Protein AF-A0A2M7CKB7-F1 (afdb_monomer)

Sequence (152 aa):
MKDVTRDAKGETTSHSGKTLTAFLRILAALAVIGISAYV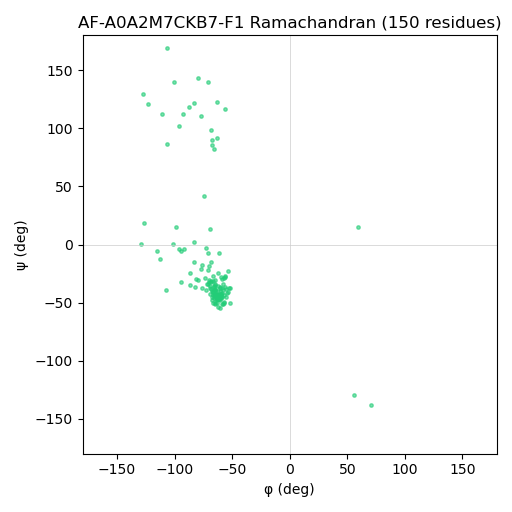FSIRAHADKFAAYGYPGIFLIALLSNATVFLPAPGVAVVFAMGSVFHPLGVALAAGAGGAFGELSGYLAGFGGGVVVENTAAYARVQPGVRKWGGWAVLILAAIPNPFFDLAG

Radius of gyration: 21.75 Å; Cα contacts (8 Å, |Δi|>4): 120; chains: 1; bounding box: 41×64×56 Å

Structure (mmCIF, N/CA/C/O backbone):
data_AF-A0A2M7CKB7-F1
#
_entry.id   AF-A0A2M7CKB7-F1
#
loop_
_atom_site.group_PDB
_atom_site.id
_atom_site.type_symbol
_atom_site.label_atom_id
_atom_site.label_alt_id
_atom_site.label_comp_id
_atom_site.label_asym_id
_atom_site.label_entity_id
_atom_site.label_seq_id
_atom_site.pdbx_PDB_ins_code
_atom_site.Cartn_x
_atom_site.Cartn_y
_atom_site.Cartn_z
_atom_site.occupancy
_atom_site.B_iso_or_equiv
_atom_site.auth_seq_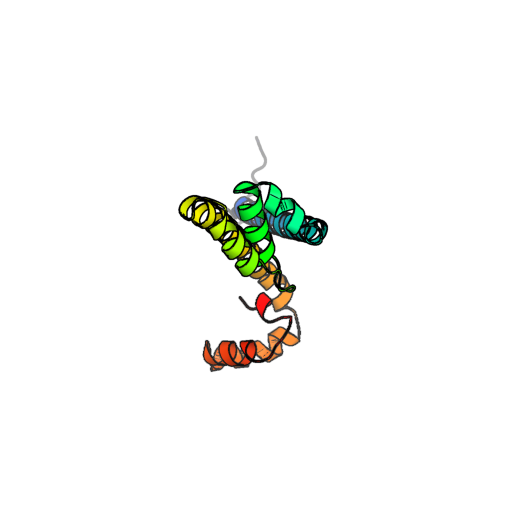id
_atom_site.auth_comp_id
_atom_site.auth_asym_id
_atom_site.auth_atom_id
_atom_site.pdbx_PDB_model_num
ATOM 1 N N . MET A 1 1 ? -16.729 46.911 22.706 1.00 40.28 1 MET A N 1
ATOM 2 C CA . MET A 1 1 ? -17.990 46.393 23.268 1.00 40.28 1 MET A CA 1
ATOM 3 C C . MET A 1 1 ? -18.410 45.186 22.431 1.00 40.28 1 MET A C 1
ATOM 5 O O . MET A 1 1 ? -18.926 45.370 21.340 1.00 40.28 1 MET A O 1
ATOM 9 N N . LYS A 1 2 ? -18.045 43.970 22.844 1.00 43.25 2 LYS A N 1
ATOM 10 C CA . LYS A 1 2 ? -18.533 42.703 22.273 1.00 43.25 2 LYS A CA 1
ATOM 11 C C . LYS A 1 2 ? -19.050 41.902 23.458 1.00 43.25 2 LYS A C 1
ATOM 13 O O . LYS A 1 2 ? -18.344 41.844 24.464 1.00 43.25 2 LYS A O 1
ATOM 18 N N . ASP A 1 3 ? -20.272 41.398 23.350 1.00 47.75 3 ASP A N 1
ATOM 19 C CA . ASP A 1 3 ? -20.957 40.685 24.423 1.00 47.75 3 ASP A CA 1
ATOM 20 C C . ASP A 1 3 ? -20.129 39.496 24.907 1.00 47.75 3 ASP A C 1
ATOM 22 O O . ASP A 1 3 ? -19.832 38.563 24.162 1.00 47.75 3 ASP A O 1
ATOM 26 N N . VAL A 1 4 ? -19.737 39.576 26.176 1.00 51.38 4 VAL A N 1
ATOM 27 C CA . VAL A 1 4 ? -19.113 38.499 26.937 1.00 51.38 4 VAL A CA 1
ATOM 28 C C . VAL A 1 4 ? -20.179 37.999 27.904 1.00 51.38 4 VAL A C 1
ATOM 30 O O . VAL A 1 4 ? -20.261 38.453 29.044 1.00 51.38 4 VAL A O 1
ATOM 33 N N . THR A 1 5 ? -21.018 37.071 27.457 1.00 52.41 5 THR A N 1
ATOM 34 C CA . THR A 1 5 ? -21.811 36.246 28.373 1.00 52.41 5 THR A CA 1
ATOM 35 C C . THR A 1 5 ? -20.892 35.173 28.948 1.00 52.41 5 THR A C 1
ATOM 37 O O . THR A 1 5 ? -20.393 34.308 28.231 1.00 52.41 5 THR A O 1
ATOM 40 N N . ARG A 1 6 ? -20.592 35.301 30.245 1.00 43.22 6 ARG A N 1
ATOM 41 C CA . ARG A 1 6 ? -19.755 34.379 31.021 1.00 43.22 6 ARG A CA 1
ATOM 42 C C . ARG A 1 6 ? -20.596 33.194 31.495 1.00 43.22 6 ARG A C 1
ATOM 44 O O . ARG A 1 6 ? -21.529 33.402 32.263 1.00 43.22 6 ARG A O 1
ATOM 51 N N . ASP A 1 7 ? -20.206 31.978 31.126 1.00 53.28 7 ASP A N 1
ATOM 52 C CA . ASP A 1 7 ? -20.691 30.763 31.786 1.00 53.28 7 ASP A CA 1
ATOM 53 C C . ASP A 1 7 ? -19.940 30.519 33.104 1.00 53.28 7 ASP A C 1
ATOM 55 O O . ASP A 1 7 ? -18.732 30.749 33.220 1.00 53.28 7 ASP A O 1
ATOM 59 N N . ALA A 1 8 ? -20.666 30.021 34.106 1.00 58.31 8 ALA A N 1
ATOM 60 C CA . ALA A 1 8 ? -20.270 29.944 35.516 1.00 58.31 8 ALA A CA 1
ATOM 61 C C . ALA A 1 8 ? -19.137 28.947 35.858 1.00 58.31 8 ALA A C 1
ATOM 63 O O . ALA A 1 8 ? -18.932 28.645 37.033 1.00 58.31 8 ALA A O 1
ATOM 64 N N . LYS A 1 9 ? -18.391 28.421 34.874 1.00 54.47 9 LYS A N 1
ATOM 65 C CA . LYS A 1 9 ? -17.378 27.373 35.108 1.00 54.47 9 LYS A CA 1
ATOM 66 C C . LYS A 1 9 ? -15.985 27.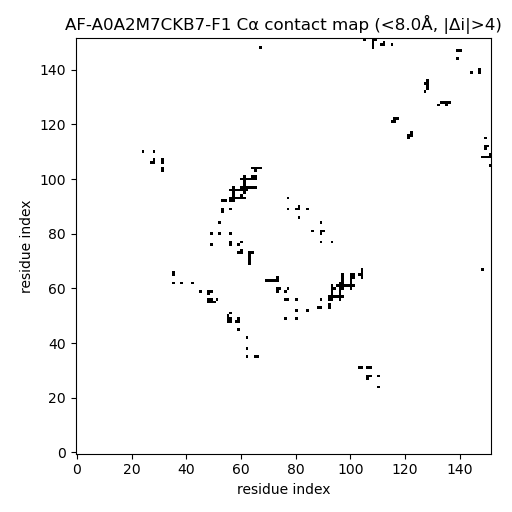625 34.525 1.00 54.47 9 LYS A C 1
ATOM 68 O O . LYS A 1 9 ? -15.110 26.795 34.721 1.00 54.47 9 LYS A O 1
ATOM 73 N N . GLY A 1 10 ? -15.738 28.752 33.854 1.00 48.31 10 GLY A N 1
ATOM 74 C CA . GLY A 1 10 ? -14.372 29.163 33.486 1.00 48.31 10 GLY A CA 1
ATOM 75 C C . GLY A 1 10 ? -13.570 28.188 32.605 1.00 48.31 10 GLY A C 1
ATOM 76 O O . GLY A 1 10 ? -12.361 28.353 32.481 1.00 48.31 10 GLY A O 1
ATOM 77 N N . GLU A 1 11 ? -14.204 27.195 31.978 1.00 52.28 11 GLU A N 1
ATOM 78 C CA . GLU A 1 11 ? -13.540 26.279 31.051 1.00 52.28 11 GLU A CA 1
ATOM 79 C C . GLU A 1 11 ? -13.672 26.815 29.624 1.00 52.28 11 GLU A C 1
ATOM 81 O O . GLU A 1 11 ? -14.754 26.850 29.038 1.00 52.28 11 GLU A O 1
ATOM 86 N N . THR A 1 12 ? -12.548 27.226 29.040 1.00 47.78 12 THR A N 1
ATOM 87 C CA . THR A 1 12 ? -12.422 27.455 27.602 1.00 47.78 12 THR A CA 1
ATOM 88 C C . THR A 1 12 ? -12.542 26.113 26.884 1.00 47.78 12 THR A C 1
ATOM 90 O O . THR A 1 12 ? -11.561 25.408 26.645 1.00 47.78 12 THR A O 1
ATOM 93 N N . THR A 1 13 ? -13.763 25.724 26.522 1.00 49.62 13 THR A N 1
ATOM 94 C CA . THR A 1 13 ? -13.971 24.578 25.639 1.00 49.62 13 THR A CA 1
ATOM 95 C C . THR A 1 13 ? -13.452 24.946 24.249 1.00 49.62 13 THR A C 1
ATOM 97 O O . THR A 1 13 ? -14.091 25.641 23.463 1.00 49.62 13 THR A O 1
ATOM 100 N N . SER A 1 14 ? -12.230 24.503 23.940 1.00 48.78 14 SER A N 1
ATOM 101 C CA . SER A 1 14 ? -11.653 24.593 22.597 1.00 48.78 14 SER A CA 1
ATOM 102 C C . SER A 1 14 ? -12.452 23.695 21.644 1.00 48.78 14 SER A C 1
ATOM 104 O O . SER A 1 14 ? -12.111 22.541 21.385 1.00 48.78 14 SER A O 1
ATOM 106 N N . HIS A 1 15 ? -13.577 24.215 21.150 1.00 52.56 15 HIS A N 1
ATOM 107 C CA . HIS A 1 15 ? -14.452 23.547 20.186 1.00 52.56 15 HIS A CA 1
ATOM 108 C C . HIS A 1 15 ? -13.816 23.440 18.788 1.00 52.56 15 HIS A C 1
ATOM 110 O O . HIS A 1 15 ? -14.222 22.591 17.998 1.00 52.56 15 HIS A O 1
ATOM 116 N N . SER A 1 16 ? -12.788 24.250 18.504 1.00 57.66 16 SER A N 1
ATOM 117 C CA . SER A 1 16 ? -12.125 24.341 17.193 1.00 57.66 16 SER A CA 1
ATOM 118 C C . SER A 1 16 ? -11.261 23.113 16.856 1.00 57.66 16 SER A C 1
ATOM 120 O O . SER A 1 16 ? -11.203 22.674 15.709 1.00 57.66 16 SER A O 1
ATOM 122 N N . GLY A 1 17 ? -10.633 22.485 17.859 1.00 57.31 17 GLY A N 1
ATOM 123 C CA . GLY A 1 17 ? -9.774 21.315 17.631 1.00 57.31 17 GLY A CA 1
ATOM 124 C C . GLY A 1 17 ? -10.546 20.049 17.246 1.00 57.31 17 GLY A C 1
ATOM 125 O O . GLY A 1 17 ? -10.066 19.256 16.435 1.00 57.31 17 GLY A O 1
ATOM 126 N N . LYS A 1 18 ? -11.757 19.872 17.795 1.00 65.06 18 LYS A N 1
ATOM 127 C CA . LYS A 1 18 ? -12.606 18.687 17.567 1.00 65.06 18 LYS A CA 1
ATOM 128 C C . LYS A 1 18 ? -13.285 18.707 16.195 1.00 65.06 18 LYS A C 1
ATOM 130 O O . LYS A 1 18 ? -13.409 17.668 15.554 1.00 65.06 18 LYS A O 1
ATOM 135 N N . THR A 1 19 ? -13.702 19.881 15.723 1.00 73.25 19 THR A N 1
ATOM 136 C CA . THR A 1 19 ? -14.320 20.042 14.397 1.00 73.25 19 THR A CA 1
ATOM 137 C C . THR A 1 19 ? -13.297 19.900 13.274 1.00 73.25 19 THR A C 1
ATOM 139 O O . THR A 1 19 ? -13.581 19.237 12.279 1.00 73.25 19 THR A O 1
ATOM 142 N N . LEU A 1 20 ? -12.084 20.432 13.456 1.00 7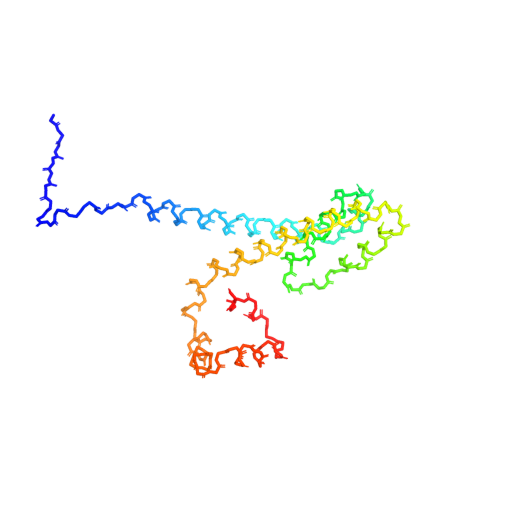4.69 20 LEU A N 1
ATOM 143 C CA . LEU A 1 20 ? -10.993 20.274 12.493 1.00 74.69 20 LEU A CA 1
ATOM 144 C C . LEU A 1 20 ? -10.563 18.807 12.347 1.00 74.69 20 LEU A C 1
ATOM 146 O O . LEU A 1 20 ? -10.399 18.323 11.231 1.00 74.69 20 LEU A O 1
ATOM 150 N N . THR A 1 21 ? -10.430 18.072 13.456 1.00 72.44 21 THR A N 1
ATOM 151 C CA . THR A 1 21 ? -10.096 16.636 13.401 1.00 72.44 21 THR A CA 1
ATOM 152 C C . THR A 1 21 ? -11.202 15.806 12.757 1.00 72.44 21 THR A C 1
ATOM 154 O O . THR A 1 21 ? -10.897 14.914 11.969 1.00 72.44 21 THR A O 1
ATOM 157 N N . ALA A 1 22 ? -12.476 16.103 13.030 1.00 75.62 22 ALA A N 1
ATOM 158 C CA . ALA A 1 22 ? -13.594 15.437 12.362 1.00 75.62 22 ALA A CA 1
ATOM 159 C C . ALA A 1 22 ? -13.596 15.701 10.846 1.00 75.62 22 ALA A C 1
ATOM 161 O O . ALA A 1 22 ? -13.743 14.770 10.057 1.00 75.62 22 ALA A O 1
ATOM 162 N N . PHE A 1 23 ? -13.357 16.948 10.434 1.00 79.06 23 PHE A N 1
ATOM 163 C CA . PHE A 1 23 ? -13.258 17.319 9.024 1.00 79.06 23 PHE A CA 1
ATOM 164 C C . PHE A 1 23 ? -12.097 16.609 8.316 1.00 79.06 23 PHE A C 1
ATOM 166 O O . PHE A 1 23 ? -12.291 16.027 7.252 1.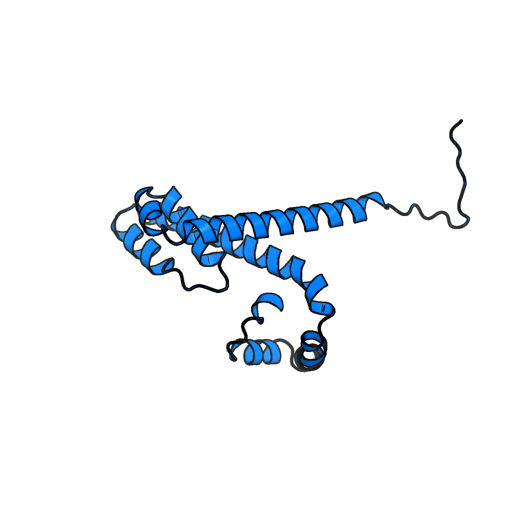00 79.06 23 PHE A O 1
ATOM 173 N N . LEU A 1 24 ? -10.909 16.588 8.930 1.00 74.19 24 LEU A N 1
ATOM 174 C CA . LEU A 1 24 ? -9.738 15.888 8.391 1.00 74.19 24 LEU A CA 1
ATOM 175 C C . LEU A 1 24 ? -9.982 14.380 8.246 1.00 74.19 24 LEU A C 1
ATOM 177 O O . LEU A 1 24 ? -9.560 13.795 7.252 1.00 74.19 24 LEU A O 1
ATOM 181 N N . ARG A 1 25 ? -10.700 13.754 9.189 1.00 70.69 25 ARG A N 1
ATOM 182 C CA . ARG A 1 25 ? -11.092 12.337 9.097 1.00 70.69 25 ARG A CA 1
ATOM 183 C C . ARG A 1 25 ? -12.040 12.074 7.930 1.00 70.69 25 ARG A C 1
ATOM 185 O O . ARG A 1 25 ? -11.833 11.116 7.195 1.00 70.69 25 ARG A O 1
ATOM 192 N N . ILE A 1 26 ? -13.047 12.926 7.735 1.00 79.25 26 ILE A N 1
ATOM 193 C CA . ILE A 1 26 ? -13.994 12.802 6.616 1.00 79.25 26 ILE A CA 1
ATOM 194 C C . ILE A 1 26 ? -13.272 13.003 5.282 1.00 79.25 26 ILE A C 1
ATOM 196 O O . ILE A 1 26 ? -13.474 12.228 4.351 1.00 79.25 26 ILE A O 1
ATOM 200 N N . LEU A 1 27 ? -12.397 14.006 5.194 1.00 79.06 27 LEU A N 1
ATOM 201 C CA . LEU A 1 27 ? -11.598 14.263 4.001 1.00 79.06 27 LEU A CA 1
ATOM 202 C C . LEU A 1 27 ? -10.669 13.086 3.680 1.00 79.06 27 LEU A C 1
ATOM 204 O O . LEU A 1 27 ? -10.591 12.678 2.525 1.00 79.06 27 LEU A O 1
ATOM 208 N N . ALA A 1 28 ? -10.013 12.509 4.692 1.00 66.88 28 ALA A N 1
ATOM 209 C CA . ALA A 1 28 ? -9.194 11.312 4.533 1.00 66.88 28 ALA A CA 1
ATOM 210 C C . ALA A 1 28 ? -10.031 10.113 4.059 1.00 66.88 28 ALA A C 1
ATOM 212 O O . ALA A 1 28 ? -9.634 9.438 3.116 1.00 66.88 28 ALA A O 1
ATOM 213 N N . ALA A 1 29 ? -11.215 9.890 4.638 1.00 68.94 29 ALA A N 1
ATOM 214 C CA . ALA A 1 29 ? -12.114 8.816 4.220 1.00 68.94 29 ALA A CA 1
ATOM 215 C C . ALA A 1 29 ? -12.586 8.986 2.765 1.00 68.94 29 ALA A C 1
ATOM 217 O O . ALA A 1 29 ? -12.557 8.036 1.988 1.00 68.94 29 ALA A O 1
ATOM 218 N N . LEU A 1 30 ? -12.967 10.202 2.364 1.00 76.12 30 LEU A N 1
ATOM 219 C CA . LEU A 1 30 ? -13.351 10.505 0.983 1.00 76.12 30 LEU A CA 1
ATOM 220 C C . LEU A 1 30 ? -12.179 10.351 0.011 1.00 76.12 30 LEU A C 1
ATOM 222 O O . LEU A 1 30 ? -12.371 9.842 -1.090 1.00 76.12 30 LEU A O 1
ATOM 226 N N . ALA A 1 31 ? -10.974 10.757 0.416 1.00 72.19 31 ALA A N 1
ATOM 227 C CA . ALA A 1 31 ? -9.767 10.565 -0.377 1.00 72.19 31 ALA A CA 1
ATOM 228 C C . ALA A 1 31 ? -9.480 9.074 -0.578 1.00 72.19 31 ALA A C 1
ATOM 230 O O . ALA A 1 31 ? -9.282 8.654 -1.712 1.00 72.19 31 ALA A O 1
ATOM 231 N N . VAL A 1 32 ? -9.542 8.268 0.485 1.00 65.75 32 VAL A N 1
ATOM 232 C CA . VAL A 1 32 ? -9.382 6.810 0.411 1.00 65.75 32 VAL A CA 1
ATOM 233 C C . VAL A 1 32 ? -10.426 6.201 -0.522 1.00 65.75 32 VAL A C 1
ATOM 235 O O . VAL A 1 32 ? -10.056 5.512 -1.462 1.00 65.75 32 VAL A O 1
ATOM 238 N N . ILE A 1 33 ? -11.713 6.507 -0.338 1.00 71.12 33 ILE A N 1
ATOM 239 C CA . ILE A 1 33 ? -12.792 5.978 -1.188 1.00 71.12 33 ILE A CA 1
ATOM 240 C C . ILE A 1 33 ? -12.594 6.391 -2.650 1.00 71.12 33 ILE A C 1
ATOM 242 O O . ILE A 1 33 ? -12.734 5.562 -3.547 1.00 71.12 33 ILE A O 1
ATOM 246 N N . GLY A 1 34 ? -12.258 7.658 -2.904 1.00 72.25 34 GLY A N 1
ATOM 247 C CA . GLY A 1 34 ? -12.021 8.179 -4.249 1.00 72.25 34 GLY A CA 1
ATOM 248 C C . GLY A 1 34 ? -10.815 7.527 -4.921 1.00 72.25 34 GLY A C 1
ATOM 249 O O . GLY A 1 34 ? -10.909 7.118 -6.077 1.00 72.25 34 GLY A O 1
ATOM 250 N N . ILE A 1 35 ? -9.714 7.365 -4.182 1.00 65.75 35 ILE A N 1
ATOM 251 C CA . ILE A 1 35 ? -8.523 6.647 -4.635 1.00 65.75 35 ILE A CA 1
ATOM 252 C C . ILE A 1 35 ? -8.904 5.199 -4.937 1.00 65.75 35 ILE A C 1
ATOM 254 O O . ILE A 1 35 ? -8.723 4.773 -6.070 1.00 65.75 35 ILE A O 1
ATOM 258 N N . SER A 1 36 ? -9.515 4.467 -4.002 1.00 61.34 36 SER A N 1
ATOM 259 C CA . SER A 1 36 ? -9.944 3.074 -4.189 1.00 61.34 36 SER A CA 1
ATOM 260 C C . SER A 1 36 ? -10.912 2.891 -5.365 1.00 61.34 36 SER A C 1
ATOM 262 O O . SER A 1 36 ? -10.786 1.927 -6.118 1.00 61.34 36 SER A O 1
ATOM 264 N N . ALA A 1 37 ? -11.854 3.811 -5.581 1.00 68.69 37 ALA A N 1
ATOM 265 C CA . ALA A 1 37 ? -12.774 3.764 -6.718 1.00 68.69 37 ALA A CA 1
ATOM 266 C C . ALA A 1 37 ? -12.055 4.028 -8.050 1.00 68.69 37 ALA A C 1
ATOM 268 O O . ALA A 1 37 ? -12.280 3.318 -9.034 1.00 68.69 37 ALA A O 1
ATOM 269 N N . TYR A 1 38 ? -11.151 5.010 -8.077 1.00 66.56 38 TYR A N 1
ATOM 270 C CA . TYR A 1 38 ? -10.300 5.284 -9.232 1.00 66.56 38 TYR A CA 1
ATOM 271 C C . TYR A 1 38 ? -9.419 4.074 -9.562 1.00 66.56 38 TYR A C 1
ATOM 273 O O . TYR A 1 38 ? -9.423 3.611 -10.701 1.00 66.56 38 TYR A O 1
ATOM 281 N N . VAL A 1 39 ? -8.761 3.500 -8.549 1.00 62.25 39 VAL A N 1
ATOM 282 C CA . VAL A 1 39 ? -7.983 2.255 -8.621 1.00 62.25 39 VAL A CA 1
ATOM 283 C C . VAL A 1 39 ? -8.808 1.128 -9.236 1.00 62.25 39 VAL A C 1
ATOM 285 O O . VAL A 1 39 ? -8.379 0.473 -10.187 1.00 62.25 39 VAL A O 1
ATOM 288 N N . PHE A 1 40 ? -10.019 0.914 -8.721 1.00 66.31 40 PHE A N 1
ATOM 289 C CA . PHE A 1 40 ? -10.908 -0.148 -9.175 1.00 66.31 40 PHE A CA 1
ATOM 290 C C . PHE A 1 40 ? -11.312 0.017 -10.644 1.00 66.31 40 PHE A C 1
ATOM 292 O O . PHE A 1 40 ? -11.424 -0.989 -11.346 1.00 66.31 40 PHE A O 1
ATOM 299 N N . SER A 1 41 ? -11.494 1.257 -11.107 1.00 68.69 41 SER A N 1
ATOM 300 C CA . SER A 1 41 ? -11.823 1.582 -12.501 1.00 68.69 41 SER A CA 1
ATOM 301 C C . SER A 1 41 ? -10.697 1.203 -13.467 1.00 68.69 41 SER A C 1
ATOM 303 O O . SER A 1 41 ? -10.945 0.655 -14.539 1.00 68.69 41 SER A O 1
ATOM 305 N N . ILE A 1 42 ? -9.441 1.418 -13.066 1.00 65.69 42 ILE A N 1
ATOM 306 C CA . ILE A 1 42 ? -8.279 1.194 -13.936 1.00 65.69 42 ILE A CA 1
ATOM 307 C C . ILE A 1 42 ? -7.644 -0.196 -13.778 1.00 65.69 42 ILE A C 1
ATOM 309 O O . ILE A 1 42 ? -6.768 -0.560 -14.564 1.00 65.69 42 ILE A O 1
ATOM 313 N N . ARG A 1 43 ? -8.109 -1.011 -12.814 1.00 62.41 43 ARG A N 1
ATOM 314 C CA . ARG A 1 43 ? -7.545 -2.346 -12.519 1.00 62.41 43 ARG A CA 1
ATOM 315 C C . ARG A 1 43 ? -7.557 -3.295 -13.719 1.00 62.41 43 ARG A C 1
ATOM 317 O O . ARG A 1 43 ? -6.649 -4.101 -13.870 1.00 62.41 43 ARG A O 1
ATOM 324 N N . ALA A 1 44 ? -8.577 -3.192 -14.574 1.00 65.19 44 ALA A N 1
ATOM 325 C CA . ALA A 1 44 ? -8.740 -4.031 -15.765 1.00 65.19 44 ALA A CA 1
ATOM 326 C C . ALA A 1 44 ? -7.744 -3.687 -16.889 1.00 65.19 44 ALA A C 1
ATOM 328 O O . ALA A 1 44 ? -7.752 -4.317 -17.943 1.00 65.19 44 ALA A O 1
ATOM 329 N N . HIS A 1 45 ? -6.924 -2.655 -16.682 1.00 67.94 45 HIS A N 1
ATOM 330 C CA . HIS A 1 45 ? -5.918 -2.172 -17.617 1.00 67.94 45 HIS A CA 1
ATOM 331 C C . HIS A 1 45 ? -4.530 -2.080 -16.965 1.00 67.94 45 HIS A C 1
ATOM 33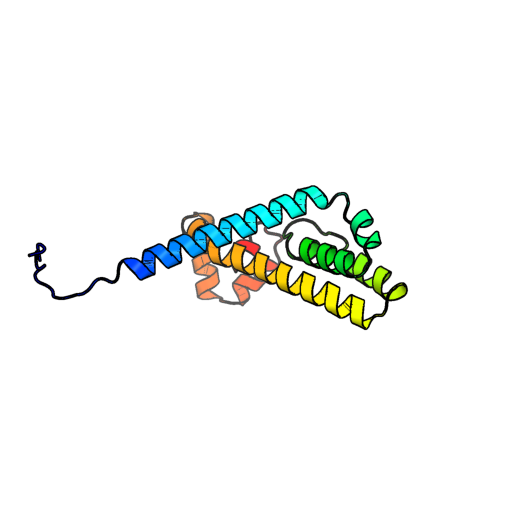3 O O . HIS A 1 45 ? -3.669 -1.366 -17.477 1.00 67.94 45 HIS A O 1
ATOM 339 N N . ALA A 1 46 ? -4.305 -2.771 -15.838 1.00 63.16 46 ALA A N 1
ATOM 340 C CA . ALA A 1 46 ? -3.038 -2.781 -15.095 1.00 63.16 46 ALA A CA 1
ATOM 341 C C . ALA A 1 46 ? -1.828 -3.127 -15.988 1.00 63.16 46 ALA A C 1
ATOM 343 O O . ALA A 1 46 ? -0.767 -2.520 -15.896 1.00 63.16 46 ALA A O 1
ATOM 344 N N . ASP A 1 47 ? -2.025 -4.042 -16.922 1.00 65.69 47 ASP A N 1
ATOM 345 C CA . ASP A 1 47 ? -1.122 -4.455 -17.993 1.00 65.69 47 ASP A CA 1
ATOM 346 C C . ASP A 1 47 ? -0.670 -3.296 -18.901 1.00 65.69 47 ASP A C 1
ATOM 348 O O . ASP A 1 47 ? 0.506 -3.222 -19.261 1.00 65.69 47 AS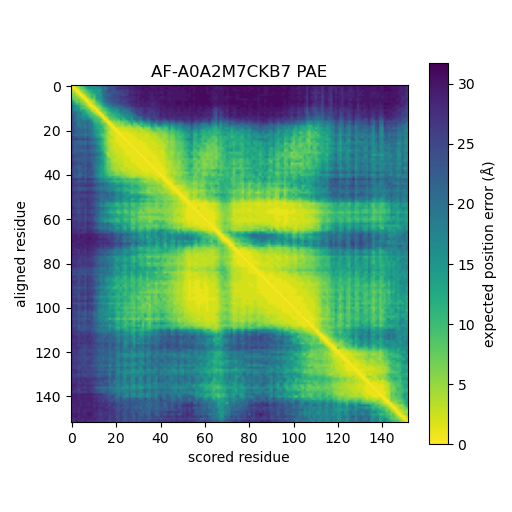P A O 1
ATOM 352 N N . LYS A 1 48 ? -1.540 -2.319 -19.190 1.00 70.31 48 LYS A N 1
ATOM 353 C CA . LYS A 1 48 ? -1.146 -1.095 -19.911 1.00 70.31 48 LYS A CA 1
ATOM 354 C C . LYS A 1 48 ? -0.267 -0.192 -19.056 1.00 70.31 48 LYS A C 1
ATOM 356 O O . LYS A 1 48 ? 0.587 0.504 -19.598 1.00 70.31 48 LYS A O 1
ATOM 361 N N . PHE A 1 49 ? -0.444 -0.211 -17.732 1.00 69.31 49 PHE A N 1
ATOM 362 C CA . PHE A 1 49 ? 0.382 0.605 -16.851 1.00 69.31 49 PHE A CA 1
ATOM 363 C C . PHE A 1 49 ? 1.820 0.105 -16.773 1.00 69.31 49 PHE A C 1
ATOM 365 O O . PHE A 1 49 ? 2.734 0.917 -16.693 1.00 69.31 49 PHE A O 1
ATOM 372 N N . ALA A 1 50 ? 2.038 -1.205 -16.893 1.00 66.62 50 ALA A N 1
ATOM 373 C CA . ALA A 1 50 ? 3.373 -1.795 -16.932 1.00 66.62 50 ALA A CA 1
ATOM 374 C C . ALA A 1 50 ? 4.232 -1.246 -18.090 1.00 66.62 50 ALA A C 1
ATOM 376 O O . ALA A 1 50 ? 5.446 -1.105 -17.952 1.00 66.62 50 ALA A O 1
ATOM 377 N N . ALA A 1 51 ? 3.600 -0.847 -19.200 1.00 72.75 51 ALA A N 1
ATOM 378 C CA . ALA A 1 51 ? 4.279 -0.217 -20.329 1.00 72.75 51 ALA A CA 1
ATOM 379 C C . ALA A 1 51 ? 4.827 1.194 -20.022 1.00 72.75 51 ALA A C 1
ATOM 381 O O . ALA A 1 51 ? 5.676 1.683 -20.764 1.00 72.75 51 ALA A O 1
ATOM 382 N N . TYR A 1 52 ? 4.401 1.848 -18.931 1.00 80.06 52 TYR A N 1
ATOM 383 C CA . TYR A 1 52 ? 4.906 3.172 -18.533 1.00 80.06 52 TYR A CA 1
ATOM 384 C C . TYR A 1 52 ? 6.220 3.125 -17.733 1.0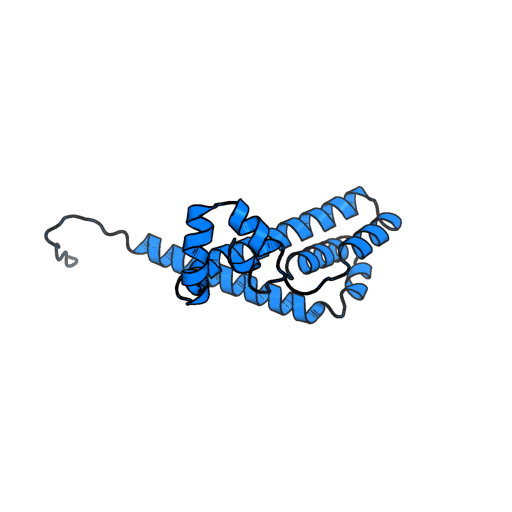0 80.06 52 TYR A C 1
ATOM 386 O O . TYR A 1 52 ? 6.707 4.172 -17.307 1.00 80.06 52 TYR A O 1
ATOM 394 N N . GLY A 1 53 ? 6.812 1.948 -17.502 1.00 86.81 53 GLY A N 1
ATOM 395 C CA . GLY A 1 53 ? 8.059 1.810 -16.741 1.00 86.81 53 GLY A CA 1
ATOM 396 C C . GLY A 1 53 ? 7.878 2.094 -15.246 1.00 86.81 53 GLY A C 1
ATOM 397 O O . GLY A 1 53 ? 6.890 1.667 -14.651 1.00 86.81 53 GLY A O 1
ATOM 398 N N . TYR A 1 54 ? 8.816 2.808 -14.607 1.00 90.81 54 TYR A N 1
ATOM 399 C CA . TYR A 1 54 ? 8.812 3.004 -13.144 1.00 90.81 54 TYR A CA 1
ATOM 400 C C . TYR A 1 54 ? 7.526 3.636 -12.569 1.00 90.81 54 TYR A C 1
ATOM 402 O O . TYR A 1 54 ? 7.031 3.114 -11.570 1.00 90.81 54 TYR A O 1
ATOM 410 N N . PRO A 1 55 ? 6.915 4.679 -13.170 1.00 89.75 55 PRO A N 1
ATOM 411 C CA . PRO A 1 55 ? 5.612 5.181 -12.719 1.00 89.75 55 PRO A CA 1
ATOM 412 C C . PRO A 1 55 ? 4.501 4.127 -12.800 1.00 89.75 55 PRO A C 1
ATOM 414 O O . PRO A 1 55 ? 3.647 4.045 -11.921 1.00 89.75 55 PRO A O 1
ATOM 417 N N . GLY A 1 56 ? 4.539 3.284 -13.831 1.00 85.81 56 GLY A N 1
ATOM 418 C CA . GLY A 1 56 ? 3.629 2.157 -13.997 1.00 85.81 56 GLY A CA 1
ATOM 419 C C . GLY A 1 56 ? 3.755 1.119 -12.888 1.00 85.81 56 GLY A C 1
ATOM 420 O O . GLY A 1 56 ? 2.759 0.697 -12.310 1.00 85.81 56 GLY A O 1
ATOM 421 N N . ILE A 1 57 ? 4.994 0.760 -12.552 1.00 87.69 57 ILE A N 1
ATOM 422 C CA . ILE A 1 57 ? 5.334 -0.163 -11.461 1.00 87.69 57 ILE A CA 1
ATOM 423 C C . ILE A 1 57 ? 4.845 0.381 -10.115 1.00 87.69 57 ILE A C 1
ATOM 425 O O . ILE A 1 57 ? 4.229 -0.356 -9.346 1.00 87.69 57 ILE A O 1
ATOM 429 N N . PHE A 1 58 ? 5.078 1.671 -9.851 1.00 90.06 58 PHE A N 1
ATOM 430 C CA . PHE A 1 58 ? 4.579 2.353 -8.657 1.00 90.06 58 PHE A CA 1
ATOM 431 C C . PHE A 1 58 ? 3.058 2.255 -8.555 1.00 90.06 58 PHE A C 1
ATOM 433 O O . PHE A 1 58 ? 2.539 1.857 -7.514 1.00 90.06 58 PHE A O 1
ATOM 440 N N . LEU A 1 59 ? 2.347 2.573 -9.642 1.00 85.12 59 LEU A N 1
ATOM 441 C CA . LEU A 1 59 ? 0.893 2.491 -9.664 1.00 85.12 59 LEU A CA 1
ATOM 442 C C . LEU A 1 59 ? 0.447 1.051 -9.433 1.00 85.12 59 LEU A C 1
ATOM 444 O O . LEU A 1 59 ? -0.265 0.801 -8.480 1.00 85.12 59 LEU A O 1
ATOM 448 N N . ILE A 1 60 ? 0.919 0.070 -10.197 1.00 82.50 60 ILE A N 1
ATOM 449 C CA . ILE A 1 60 ? 0.499 -1.329 -10.009 1.00 82.50 60 ILE A CA 1
ATOM 450 C C . ILE A 1 60 ? 0.721 -1.809 -8.568 1.00 82.50 60 ILE A C 1
ATOM 452 O O . ILE A 1 60 ? -0.170 -2.452 -8.011 1.00 82.50 60 ILE A O 1
ATOM 456 N N . ALA A 1 61 ? 1.847 -1.464 -7.940 1.00 86.38 61 ALA A N 1
ATOM 457 C CA . ALA A 1 61 ? 2.116 -1.809 -6.545 1.00 86.38 61 ALA A CA 1
ATOM 458 C C . ALA A 1 61 ? 1.194 -1.079 -5.551 1.00 86.38 61 ALA A C 1
ATOM 460 O O . ALA A 1 61 ? 0.715 -1.695 -4.601 1.00 86.38 61 ALA A O 1
ATOM 461 N N . LEU A 1 62 ? 0.906 0.205 -5.784 1.00 85.25 62 LEU A N 1
ATOM 462 C CA . LEU A 1 62 ? -0.067 0.987 -5.015 1.00 85.25 62 LEU A CA 1
ATOM 463 C C . LEU A 1 62 ? -1.456 0.356 -5.078 1.00 85.25 62 LEU A C 1
ATOM 465 O O . LEU A 1 62 ? -2.084 0.119 -4.053 1.00 85.25 62 LEU A O 1
ATOM 469 N N . LEU A 1 63 ? -1.920 0.062 -6.290 1.00 78.50 63 LEU A N 1
ATOM 470 C CA . LEU A 1 63 ? -3.253 -0.469 -6.551 1.00 78.50 63 LEU A CA 1
ATOM 471 C C . LEU A 1 63 ? -3.406 -1.877 -5.968 1.00 78.50 63 LEU A C 1
ATOM 473 O O . LEU A 1 63 ? -4.424 -2.164 -5.353 1.00 78.50 63 LEU A O 1
ATOM 477 N N . SER A 1 64 ? -2.392 -2.732 -6.144 1.00 78.62 64 SER A N 1
ATOM 478 C CA . SER A 1 64 ? -2.434 -4.126 -5.683 1.00 78.62 64 SER A CA 1
ATOM 479 C C . SER A 1 64 ? -2.490 -4.234 -4.159 1.00 78.62 64 SER A C 1
ATOM 481 O O . SER A 1 64 ? -3.173 -5.118 -3.660 1.00 78.62 64 SER A O 1
ATOM 483 N N . ASN A 1 65 ? -1.812 -3.337 -3.432 1.00 78.50 65 ASN A N 1
ATOM 484 C CA . ASN A 1 65 ? -1.837 -3.321 -1.963 1.00 78.50 65 ASN A CA 1
ATOM 485 C C . ASN A 1 65 ? -3.015 -2.512 -1.394 1.00 78.50 65 ASN A C 1
ATOM 487 O O . ASN A 1 65 ? -3.474 -2.776 -0.292 1.00 78.50 65 ASN A O 1
ATOM 491 N N . ALA A 1 66 ? -3.559 -1.548 -2.144 1.00 72.31 66 ALA A N 1
ATOM 492 C CA . ALA A 1 66 ? -4.737 -0.792 -1.714 1.00 72.31 66 ALA A CA 1
ATOM 493 C C . ALA A 1 66 ? -6.057 -1.581 -1.847 1.00 72.31 66 ALA A C 1
ATOM 495 O O . ALA A 1 66 ? -7.077 -1.178 -1.282 1.00 72.31 66 ALA A O 1
ATOM 496 N N . THR A 1 67 ? -6.089 -2.669 -2.625 1.00 63.47 67 THR A N 1
ATOM 497 C CA . THR A 1 67 ? -7.299 -3.479 -2.815 1.00 63.47 67 THR A CA 1
ATOM 498 C C . THR A 1 67 ? -7.324 -4.684 -1.882 1.00 63.47 67 THR A C 1
ATOM 500 O O . THR A 1 67 ? -6.740 -5.716 -2.185 1.00 63.47 67 THR A O 1
ATOM 503 N N . VAL A 1 68 ? -8.108 -4.583 -0.810 1.00 57.06 68 VAL A N 1
ATOM 504 C CA . VAL A 1 68 ? -8.343 -5.653 0.182 1.00 57.06 68 VAL A CA 1
ATOM 505 C C . VAL A 1 68 ? -8.893 -6.960 -0.429 1.00 57.06 68 VAL A C 1
ATOM 507 O O . VAL A 1 68 ? -8.656 -8.046 0.087 1.00 57.06 68 VAL A O 1
ATOM 510 N N . PHE A 1 69 ? -9.634 -6.888 -1.544 1.00 45.59 69 PHE A N 1
ATOM 511 C CA . PHE A 1 69 ? -10.513 -7.988 -1.985 1.00 45.59 69 PHE A CA 1
ATOM 512 C C . PHE A 1 69 ? -10.130 -8.714 -3.276 1.00 45.59 69 PHE A C 1
ATOM 514 O O . PHE A 1 69 ? -10.726 -9.749 -3.574 1.00 45.59 69 PHE A O 1
ATOM 521 N N . LEU A 1 70 ? -9.198 -8.196 -4.079 1.00 47.59 70 LEU A N 1
ATOM 522 C CA . LEU A 1 70 ? -8.859 -8.817 -5.361 1.00 47.59 70 LEU A CA 1
ATOM 523 C C . LEU A 1 70 ? -7.368 -9.140 -5.414 1.00 47.59 70 LEU A C 1
ATOM 525 O O . LEU A 1 70 ? -6.567 -8.210 -5.341 1.00 47.59 70 LEU A O 1
ATOM 529 N N . PRO A 1 71 ? -6.985 -10.418 -5.604 1.00 53.38 71 PRO A N 1
ATOM 530 C CA . PRO A 1 71 ? -5.602 -10.783 -5.864 1.00 53.38 71 PRO A CA 1
ATOM 531 C C . PRO A 1 71 ? -5.200 -10.241 -7.241 1.00 53.38 71 PRO A C 1
ATOM 533 O O . PRO A 1 71 ? -5.313 -10.915 -8.264 1.00 53.38 71 PRO A O 1
ATOM 536 N N . ALA A 1 72 ? -4.770 -8.982 -7.282 1.00 58.94 72 ALA A N 1
ATOM 537 C CA . ALA A 1 72 ? -4.061 -8.438 -8.423 1.00 58.94 72 ALA A CA 1
ATOM 538 C C . ALA A 1 72 ? -2.663 -9.078 -8.456 1.00 58.94 72 ALA A C 1
ATOM 540 O O . ALA A 1 72 ? -2.037 -9.230 -7.404 1.00 58.94 72 ALA A O 1
ATOM 541 N N . PRO A 1 73 ? -2.126 -9.444 -9.634 1.00 64.38 73 PRO A N 1
ATOM 542 C CA . PRO A 1 73 ? -0.822 -10.093 -9.754 1.00 64.38 73 PRO A CA 1
ATOM 543 C C . PRO A 1 73 ? 0.341 -9.104 -9.532 1.00 64.38 73 PRO A C 1
ATOM 545 O O . PRO A 1 73 ? 1.333 -9.144 -10.254 1.00 64.38 73 PRO A O 1
ATOM 548 N N . GLY A 1 74 ? 0.246 -8.205 -8.546 1.00 70.56 74 GLY A N 1
ATOM 549 C CA . GLY A 1 74 ? 1.207 -7.130 -8.298 1.00 70.56 74 GLY A CA 1
ATOM 550 C C . GLY A 1 74 ? 2.632 -7.646 -8.131 1.00 70.56 74 GLY A C 1
ATOM 551 O O . GLY A 1 74 ? 3.545 -7.144 -8.779 1.00 70.56 74 GLY A O 1
ATOM 552 N N . VAL A 1 75 ? 2.820 -8.719 -7.357 1.00 74.31 75 VAL A N 1
ATOM 553 C CA . VAL A 1 75 ? 4.138 -9.349 -7.164 1.00 74.31 75 VAL A CA 1
ATOM 554 C C . VAL A 1 75 ? 4.680 -9.936 -8.469 1.00 74.31 75 VAL A C 1
ATOM 556 O O . VAL A 1 75 ? 5.850 -9.736 -8.789 1.00 74.31 75 VAL A O 1
ATOM 559 N N . ALA A 1 76 ? 3.838 -10.614 -9.254 1.00 75.94 76 ALA A N 1
ATOM 560 C CA . ALA A 1 76 ? 4.251 -11.193 -10.532 1.00 75.94 76 ALA A CA 1
ATOM 561 C C . ALA A 1 76 ? 4.642 -10.106 -11.546 1.00 75.94 76 ALA A C 1
ATOM 563 O O . ALA A 1 76 ? 5.631 -10.255 -12.262 1.00 75.94 76 ALA A O 1
ATOM 564 N N . VAL A 1 77 ? 3.914 -8.985 -11.564 1.00 75.12 77 VAL A N 1
ATOM 565 C CA . VAL A 1 77 ? 4.242 -7.836 -12.413 1.00 75.12 77 VAL A CA 1
ATOM 566 C C . VAL A 1 77 ? 5.546 -7.182 -11.964 1.00 75.12 77 VAL A C 1
ATOM 568 O O . VAL A 1 77 ? 6.419 -6.961 -12.795 1.00 75.12 77 VAL A O 1
ATOM 571 N N . VAL A 1 78 ? 5.734 -6.919 -10.668 1.00 82.44 78 VAL A N 1
ATOM 572 C CA . VAL A 1 78 ? 6.988 -6.349 -10.140 1.00 82.44 78 VAL A CA 1
ATOM 573 C C . VAL A 1 78 ? 8.181 -7.255 -10.464 1.00 82.44 78 VAL A C 1
ATOM 575 O O . VAL A 1 78 ? 9.222 -6.763 -10.895 1.00 82.44 78 VAL A O 1
ATOM 578 N N . PHE A 1 79 ? 8.018 -8.573 -10.333 1.00 82.31 79 PHE A N 1
ATOM 579 C CA . PHE A 1 79 ? 9.055 -9.549 -10.667 1.00 82.31 79 PHE A CA 1
ATOM 580 C C . PHE A 1 79 ? 9.408 -9.533 -12.160 1.00 82.31 79 PHE A C 1
ATOM 582 O O . PHE A 1 79 ? 10.581 -9.434 -12.517 1.00 82.31 79 PHE A O 1
ATOM 589 N N . ALA A 1 80 ? 8.401 -9.552 -13.038 1.00 82.50 80 ALA A N 1
ATOM 590 C CA . ALA A 1 80 ? 8.609 -9.447 -14.480 1.00 82.50 80 ALA A CA 1
ATOM 591 C C . ALA A 1 80 ? 9.302 -8.126 -14.853 1.00 82.50 80 ALA A C 1
ATOM 593 O O . ALA A 1 80 ? 10.258 -8.121 -15.625 1.00 82.50 80 ALA A O 1
ATOM 594 N N . MET A 1 81 ? 8.897 -7.012 -14.244 1.00 82.69 81 MET A N 1
ATOM 595 C CA . MET A 1 81 ? 9.512 -5.705 -14.483 1.00 82.69 81 MET A CA 1
ATOM 596 C C . MET A 1 81 ? 10.956 -5.636 -13.975 1.00 82.69 81 MET A C 1
ATOM 598 O O . MET A 1 81 ? 11.782 -4.973 -14.596 1.00 82.69 81 MET A O 1
ATOM 602 N N . GLY A 1 82 ? 11.292 -6.367 -12.909 1.00 83.19 82 GLY A N 1
ATOM 603 C CA . GLY A 1 82 ? 12.663 -6.518 -12.409 1.00 83.19 82 GLY A CA 1
ATOM 604 C C . GLY A 1 82 ? 13.625 -7.189 -13.395 1.00 83.19 82 GLY A C 1
ATOM 605 O O . GLY A 1 82 ? 14.825 -6.948 -13.316 1.00 83.19 82 GLY A O 1
ATOM 606 N N . SER A 1 83 ? 13.113 -7.990 -14.338 1.00 83.06 83 SER A N 1
ATOM 607 C CA . SER A 1 83 ? 13.921 -8.580 -15.420 1.00 83.06 83 SER A CA 1
ATOM 608 C C . SER A 1 83 ? 14.144 -7.652 -16.619 1.00 83.06 83 SER A C 1
ATOM 610 O O . SER A 1 83 ? 15.016 -7.921 -17.441 1.00 83.06 83 SER A O 1
ATOM 612 N N . VAL A 1 84 ? 13.369 -6.567 -16.726 1.00 85.06 84 VAL A N 1
ATOM 613 C CA . VAL A 1 84 ? 13.399 -5.634 -17.867 1.00 85.06 84 VAL A CA 1
ATOM 614 C C . VAL A 1 84 ? 14.047 -4.301 -17.488 1.00 85.06 84 VAL A C 1
ATOM 616 O O . VAL A 1 84 ? 14.792 -3.721 -18.274 1.00 85.06 84 VAL A O 1
ATOM 619 N N . PHE A 1 85 ? 13.774 -3.807 -16.282 1.00 86.94 85 PHE A N 1
ATOM 620 C CA . PHE A 1 85 ? 14.255 -2.526 -15.770 1.00 86.94 85 PHE A CA 1
ATOM 621 C C . PHE A 1 85 ? 15.358 -2.708 -14.725 1.00 86.94 85 PHE A C 1
ATOM 623 O O . PHE A 1 85 ? 15.591 -3.801 -14.215 1.00 86.94 85 PHE A O 1
ATOM 630 N N . HIS A 1 86 ? 16.029 -1.611 -14.358 1.00 92.81 86 HIS A N 1
ATOM 631 C CA . HIS A 1 86 ? 17.061 -1.656 -13.328 1.00 92.81 86 HIS A CA 1
ATOM 632 C C . HIS A 1 86 ? 16.439 -2.063 -11.975 1.00 92.81 86 HIS A C 1
ATOM 634 O O . HIS A 1 86 ? 15.560 -1.342 -11.485 1.00 92.81 86 HIS A O 1
ATOM 640 N N . PRO A 1 87 ? 16.907 -3.143 -11.318 1.00 90.12 87 PRO A N 1
ATOM 641 C CA . PRO A 1 87 ? 16.247 -3.710 -10.138 1.00 90.12 87 PRO A CA 1
ATOM 642 C C . PRO A 1 87 ? 16.037 -2.712 -8.998 1.00 90.12 87 PRO A C 1
ATOM 644 O O . PRO A 1 87 ? 14.980 -2.702 -8.374 1.00 90.12 87 PRO A O 1
ATOM 647 N N . LEU A 1 88 ? 17.002 -1.814 -8.765 1.00 95.00 88 LEU A N 1
ATOM 648 C CA . LEU A 1 88 ? 16.857 -0.761 -7.751 1.00 95.00 88 LEU A CA 1
ATOM 649 C C . LEU A 1 88 ? 15.704 0.204 -8.058 1.00 95.00 88 LEU A C 1
ATOM 651 O O . LEU A 1 88 ? 14.975 0.586 -7.150 1.00 95.00 88 LEU A O 1
ATOM 655 N N . GLY A 1 89 ? 15.509 0.584 -9.324 1.00 93.75 89 GLY A N 1
ATOM 656 C CA . GLY A 1 89 ? 14.418 1.479 -9.709 1.00 93.75 89 GLY A CA 1
ATOM 657 C C . GLY A 1 89 ? 13.058 0.803 -9.556 1.00 93.75 89 GLY A C 1
ATOM 658 O O . GLY A 1 89 ? 12.112 1.415 -9.068 1.00 93.75 89 GLY A O 1
ATOM 659 N N . VAL A 1 90 ? 12.984 -0.487 -9.897 1.00 91.31 90 VAL A N 1
ATOM 660 C CA . VAL A 1 90 ? 11.788 -1.312 -9.687 1.00 91.31 90 VAL A CA 1
ATOM 661 C C . VAL A 1 90 ? 11.475 -1.435 -8.199 1.00 91.31 90 VAL A C 1
ATOM 663 O O . VAL A 1 90 ? 10.336 -1.204 -7.806 1.00 91.31 90 VAL A O 1
ATOM 666 N N . ALA A 1 91 ? 12.477 -1.731 -7.369 1.00 93.06 91 ALA A N 1
ATOM 667 C CA . ALA A 1 91 ? 12.316 -1.857 -5.924 1.00 93.06 91 ALA A CA 1
ATOM 668 C C . ALA A 1 91 ? 11.848 -0.546 -5.278 1.00 93.06 91 ALA A C 1
ATOM 670 O O . ALA A 1 91 ? 10.935 -0.566 -4.457 1.00 93.06 91 ALA A O 1
ATOM 671 N N . LEU A 1 92 ? 12.420 0.596 -5.674 1.00 96.50 92 LEU A N 1
ATOM 672 C CA . LEU A 1 92 ? 12.006 1.906 -5.166 1.00 96.50 92 LEU A CA 1
ATOM 673 C C . LEU A 1 92 ? 10.582 2.261 -5.600 1.00 96.50 92 LEU A C 1
ATOM 675 O O . LEU A 1 92 ? 9.779 2.680 -4.769 1.00 96.50 92 LEU A O 1
ATOM 679 N N . ALA A 1 93 ? 10.251 2.068 -6.878 1.00 93.62 93 ALA A N 1
ATOM 680 C CA . ALA A 1 93 ? 8.922 2.366 -7.398 1.00 93.62 93 ALA A CA 1
ATOM 681 C C . ALA A 1 93 ? 7.852 1.466 -6.765 1.00 93.62 93 ALA A C 1
ATOM 683 O O . ALA A 1 93 ? 6.864 1.965 -6.229 1.00 93.62 93 ALA A O 1
ATOM 684 N N . ALA A 1 94 ? 8.065 0.149 -6.779 1.00 91.44 94 ALA A N 1
ATOM 685 C CA . ALA A 1 94 ? 7.136 -0.816 -6.205 1.00 91.44 94 ALA A CA 1
ATOM 686 C C . ALA A 1 94 ? 7.023 -0.661 -4.683 1.00 91.44 94 ALA A C 1
ATOM 688 O O . ALA A 1 94 ? 5.919 -0.686 -4.148 1.00 91.44 94 ALA A O 1
ATOM 689 N N . GLY A 1 95 ? 8.147 -0.459 -3.990 1.00 93.12 95 GLY A N 1
ATOM 690 C CA . GLY A 1 95 ? 8.181 -0.271 -2.542 1.00 93.12 95 GLY A CA 1
ATOM 691 C C . GLY A 1 95 ? 7.450 0.996 -2.106 1.00 93.12 95 GLY A C 1
ATOM 692 O O . GLY A 1 95 ? 6.632 0.941 -1.192 1.00 93.12 95 GLY A O 1
ATOM 693 N N . ALA A 1 96 ? 7.674 2.119 -2.795 1.00 94.00 96 ALA A N 1
ATOM 694 C CA . ALA A 1 96 ? 6.943 3.354 -2.524 1.00 94.00 96 ALA A CA 1
ATOM 695 C C . ALA A 1 96 ? 5.444 3.187 -2.805 1.00 94.00 96 ALA A C 1
ATOM 697 O O . ALA A 1 96 ? 4.625 3.548 -1.964 1.00 94.00 96 ALA A O 1
ATOM 698 N N . GLY A 1 97 ? 5.085 2.597 -3.951 1.00 89.38 97 GLY A N 1
ATOM 699 C CA . GLY A 1 97 ? 3.692 2.333 -4.307 1.00 89.38 97 GLY A CA 1
ATOM 700 C C . GLY A 1 97 ? 2.997 1.482 -3.250 1.00 89.38 97 GLY A C 1
ATOM 701 O O . GLY A 1 97 ? 1.965 1.880 -2.719 1.00 89.38 97 GLY A O 1
ATOM 702 N N . GLY A 1 98 ? 3.611 0.361 -2.868 1.00 88.94 98 GLY A N 1
ATOM 703 C CA . GLY A 1 98 ? 3.085 -0.517 -1.828 1.00 88.94 98 GLY A CA 1
ATOM 704 C C . GLY A 1 98 ? 2.946 0.167 -0.472 1.00 88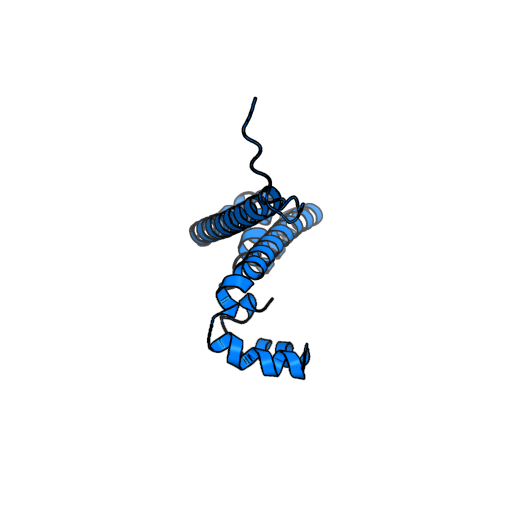.94 98 GLY A C 1
ATOM 705 O O . GLY A 1 98 ? 1.889 0.064 0.137 1.00 88.94 98 GLY A O 1
ATOM 706 N N . ALA A 1 99 ? 3.940 0.948 -0.043 1.00 90.81 99 ALA A N 1
ATOM 707 C CA . ALA A 1 99 ? 3.864 1.695 1.211 1.00 90.81 99 ALA A CA 1
ATOM 708 C C . ALA A 1 99 ? 2.680 2.679 1.237 1.00 90.81 99 ALA A C 1
ATOM 710 O O . ALA A 1 99 ? 1.968 2.760 2.236 1.00 90.81 99 ALA A O 1
ATOM 711 N N . PHE A 1 100 ? 2.429 3.400 0.139 1.00 86.75 100 PHE A N 1
ATOM 712 C CA . PHE A 1 100 ? 1.253 4.269 0.031 1.00 86.75 100 PHE A CA 1
ATOM 713 C C . PHE A 1 100 ? -0.063 3.481 -0.023 1.00 86.75 100 PHE A C 1
ATOM 715 O O . PHE A 1 100 ? -1.079 3.966 0.481 1.00 86.75 100 PHE A O 1
ATOM 722 N N . GLY A 1 101 ? -0.057 2.282 -0.610 1.00 82.75 101 GLY A N 1
ATOM 723 C CA . GLY A 1 101 ? -1.230 1.409 -0.696 1.00 82.75 101 GLY A CA 1
ATOM 724 C C . GLY A 1 101 ? -1.648 0.913 0.684 1.00 82.75 101 GLY A C 1
ATOM 725 O O . GLY A 1 101 ? -2.788 1.119 1.092 1.00 82.75 101 GLY A O 1
ATOM 726 N N . GLU A 1 102 ? -0.687 0.385 1.439 1.00 83.81 102 GLU A N 1
ATOM 727 C CA . GLU A 1 102 ? -0.850 -0.047 2.831 1.00 83.81 102 GLU A CA 1
ATOM 728 C C . GLU A 1 102 ? -1.255 1.109 3.750 1.00 83.81 102 GLU A C 1
ATOM 730 O O . GLU A 1 102 ? -2.175 0.976 4.553 1.00 83.81 102 GLU A O 1
ATOM 735 N N . LEU A 1 103 ? -0.633 2.287 3.602 1.00 84.25 103 LEU A N 1
ATOM 736 C CA . LEU A 1 103 ? -1.026 3.472 4.369 1.00 84.25 103 LEU A CA 1
ATOM 737 C C . LEU A 1 103 ? -2.483 3.862 4.085 1.00 84.25 103 LEU A C 1
ATOM 739 O O . LEU A 1 103 ? -3.215 4.236 4.999 1.00 84.25 103 LEU A O 1
ATOM 743 N N . SER A 1 104 ? -2.911 3.762 2.826 1.00 79.50 104 SER A N 1
ATOM 744 C CA . SER A 1 104 ? -4.296 4.034 2.439 1.00 79.50 104 SER A CA 1
ATOM 745 C C . SER A 1 104 ? -5.256 3.017 3.064 1.00 79.50 104 SER A C 1
ATOM 747 O O . SER A 1 104 ? -6.289 3.419 3.597 1.00 79.50 104 SER A O 1
ATOM 749 N N . GLY A 1 105 ? -4.894 1.729 3.066 1.00 74.12 105 GLY A N 1
ATOM 750 C CA . GLY A 1 105 ? -5.644 0.664 3.738 1.00 74.12 105 GLY A CA 1
ATOM 751 C C . GLY A 1 105 ? -5.749 0.879 5.250 1.00 74.12 105 GLY A C 1
ATOM 752 O O . GLY A 1 105 ? -6.849 0.862 5.800 1.00 74.12 105 GLY A O 1
ATOM 753 N N . TYR A 1 106 ? -4.637 1.205 5.913 1.00 78.38 106 TYR A N 1
ATOM 754 C CA . TYR A 1 106 ? -4.611 1.526 7.341 1.00 78.38 106 TYR A CA 1
ATOM 755 C C . TYR A 1 106 ? -5.521 2.710 7.681 1.00 78.38 106 TYR A C 1
ATOM 757 O O . TYR A 1 106 ? -6.293 2.649 8.634 1.00 78.38 106 TYR A O 1
ATOM 765 N N . LEU A 1 107 ? -5.476 3.792 6.897 1.00 75.56 107 LEU A N 1
ATOM 766 C CA . LEU A 1 107 ? -6.347 4.950 7.114 1.00 75.56 107 LEU A CA 1
ATOM 767 C C . LEU A 1 107 ? -7.829 4.608 6.899 1.00 75.56 107 LEU A C 1
ATOM 769 O O . LEU A 1 107 ? -8.682 5.143 7.611 1.00 75.56 107 LEU A O 1
ATOM 773 N N . ALA A 1 108 ? -8.131 3.708 5.958 1.00 71.62 108 ALA A N 1
ATOM 774 C CA . ALA A 1 108 ? -9.475 3.181 5.744 1.00 71.62 108 ALA A CA 1
ATOM 775 C C . ALA A 1 108 ? -9.985 2.407 6.972 1.00 71.62 108 ALA A C 1
ATOM 777 O O . ALA A 1 108 ? -11.081 2.691 7.459 1.00 71.62 108 ALA A O 1
ATOM 778 N N . GLY A 1 109 ? -9.178 1.474 7.492 1.00 67.44 109 GLY A N 1
ATOM 779 C CA . GLY A 1 109 ? -9.497 0.659 8.671 1.00 67.44 109 GLY A CA 1
ATOM 780 C C . GLY A 1 109 ? -9.619 1.499 9.943 1.00 67.44 109 GLY A C 1
ATOM 781 O O . GLY A 1 109 ? -10.664 1.504 10.597 1.00 67.44 109 GLY A O 1
ATOM 782 N N . PHE A 1 110 ? -8.621 2.346 10.205 1.00 68.69 110 PHE A N 1
ATOM 783 C CA . PHE A 1 110 ? -8.594 3.250 11.356 1.00 68.69 110 PHE A CA 1
ATOM 784 C C . PHE A 1 110 ? -9.794 4.212 11.383 1.00 68.69 110 PHE A C 1
ATOM 786 O O . PHE A 1 110 ? -10.339 4.519 12.445 1.00 68.69 110 PHE A O 1
ATOM 793 N N . GLY A 1 111 ? -10.235 4.697 10.217 1.00 64.31 111 GLY A N 1
ATOM 794 C CA . GLY A 1 111 ? -11.443 5.518 10.093 1.00 64.31 111 GLY A CA 1
ATOM 795 C C . GLY A 1 111 ? -12.751 4.729 10.246 1.00 64.31 111 GLY A C 1
ATOM 796 O O . GLY A 1 111 ? -13.748 5.285 10.712 1.00 64.31 111 GLY A O 1
ATOM 797 N N . GLY A 1 112 ? -12.749 3.443 9.884 1.00 59.31 112 GLY A N 1
ATOM 798 C CA . GLY A 1 112 ? -13.903 2.541 9.908 1.00 59.31 112 GLY A CA 1
ATOM 799 C C . GLY A 1 112 ? -14.290 2.018 11.294 1.00 59.31 112 GLY A C 1
ATOM 800 O O . GLY A 1 112 ? -15.456 1.672 11.493 1.00 59.31 112 GLY A O 1
ATOM 801 N N . GLY A 1 113 ? -13.377 2.033 12.273 1.00 56.16 113 GLY A N 1
ATOM 802 C CA . GLY A 1 113 ? -13.653 1.575 13.644 1.00 56.16 113 GLY A CA 1
ATOM 803 C C . GLY A 1 113 ? -14.895 2.225 14.275 1.00 56.16 113 GLY A C 1
ATOM 804 O O . GLY A 1 113 ? -15.718 1.541 14.877 1.00 56.16 113 GLY A O 1
ATOM 805 N N . VAL A 1 114 ? -15.126 3.516 14.009 1.00 50.06 114 VAL A N 1
ATOM 806 C CA . VAL A 1 114 ? -16.294 4.265 14.518 1.00 50.06 114 VAL A CA 1
ATOM 807 C C . VAL A 1 114 ? -17.624 3.767 13.924 1.00 50.06 114 VAL A C 1
ATOM 809 O O . VAL A 1 114 ? -18.672 3.888 14.553 1.00 50.06 114 VAL A O 1
ATOM 812 N N . VAL A 1 115 ? -17.606 3.201 12.714 1.00 51.97 115 VAL A N 1
ATOM 813 C CA . VAL A 1 115 ? -18.801 2.664 12.038 1.00 51.97 115 VAL A CA 1
ATOM 814 C C . VAL A 1 115 ? -19.056 1.209 12.449 1.00 51.97 115 VAL A C 1
ATOM 816 O O . VAL A 1 115 ? -20.206 0.796 12.588 1.00 51.97 115 VAL A O 1
ATOM 819 N N . VAL A 1 116 ? -17.995 0.435 12.687 1.00 56.00 116 VAL A N 1
ATOM 820 C CA . VAL A 1 116 ? -18.073 -1.001 13.006 1.00 56.00 116 VAL A CA 1
ATOM 821 C C . VAL A 1 116 ? -18.440 -1.256 14.471 1.00 56.00 116 VAL A C 1
ATOM 823 O O . VAL A 1 116 ? -19.150 -2.228 14.752 1.00 56.00 116 VAL A O 1
ATOM 826 N N . GLU A 1 117 ? -18.053 -0.363 15.389 1.00 57.19 117 GLU A N 1
ATOM 827 C CA . GLU A 1 117 ? -18.329 -0.450 16.835 1.00 57.19 117 GLU A CA 1
ATOM 828 C C . GLU A 1 117 ? -19.820 -0.622 17.186 1.00 57.19 117 GLU A C 1
ATOM 830 O O . GLU A 1 117 ? -20.142 -1.172 18.239 1.00 57.19 117 GLU A O 1
ATOM 835 N N . ASN A 1 118 ? -20.741 -0.227 16.298 1.00 55.75 118 ASN A N 1
ATOM 836 C CA . ASN A 1 118 ? -22.188 -0.288 16.535 1.00 55.75 118 ASN A CA 1
ATOM 837 C C . ASN A 1 118 ? -22.885 -1.517 15.909 1.00 55.75 118 ASN A C 1
ATOM 839 O O . ASN A 1 118 ? -24.109 -1.552 15.773 1.00 55.75 118 ASN A O 1
ATOM 843 N N . THR A 1 119 ? -22.122 -2.536 15.499 1.00 64.12 119 THR A N 1
ATOM 844 C CA . THR A 1 119 ? -22.664 -3.721 14.812 1.00 64.12 119 THR A CA 1
ATOM 845 C C . THR A 1 119 ? -22.809 -4.911 15.767 1.00 64.12 119 THR A C 1
ATOM 847 O O . THR A 1 119 ? -21.903 -5.212 16.543 1.00 64.12 119 THR A O 1
ATOM 850 N N . ALA A 1 120 ? -23.901 -5.681 15.661 1.00 61.28 120 ALA A N 1
ATOM 851 C CA . ALA A 1 120 ? -24.114 -6.903 16.455 1.00 61.28 120 ALA A CA 1
ATOM 852 C C . ALA A 1 120 ? -22.979 -7.942 16.302 1.00 61.28 120 ALA A C 1
ATOM 854 O O . ALA A 1 120 ? -22.711 -8.722 17.217 1.00 61.28 120 ALA A O 1
ATOM 855 N N . ALA A 1 121 ? -22.284 -7.930 15.159 1.00 65.00 121 ALA A N 1
ATOM 856 C CA . ALA A 1 121 ? -21.088 -8.733 14.922 1.00 65.00 121 ALA A CA 1
ATOM 857 C C . ALA A 1 121 ? -19.913 -8.311 15.825 1.00 65.00 121 ALA A C 1
ATOM 859 O O . ALA A 1 121 ? -19.287 -9.172 16.442 1.00 65.00 121 ALA A O 1
ATOM 860 N N . TYR A 1 122 ? -19.662 -7.004 15.980 1.00 69.19 122 TYR A N 1
ATOM 861 C CA . TYR A 1 122 ? -18.604 -6.479 16.849 1.00 69.19 122 TYR A CA 1
ATOM 862 C C . TYR A 1 122 ? -18.849 -6.875 18.311 1.00 69.19 122 TYR A C 1
ATOM 864 O O . TYR A 1 122 ? -17.975 -7.464 18.948 1.00 69.19 122 TYR A O 1
ATOM 872 N N . ALA A 1 123 ? -20.080 -6.696 18.802 1.00 69.81 123 ALA A N 1
ATOM 873 C CA . ALA A 1 123 ? -20.469 -7.075 20.164 1.00 69.81 123 ALA A CA 1
ATOM 874 C C . ALA A 1 123 ? -20.299 -8.581 20.462 1.00 69.81 123 ALA A C 1
ATOM 876 O O . ALA A 1 123 ? -20.065 -8.968 21.606 1.00 69.81 123 ALA A O 1
ATOM 877 N N . ARG A 1 124 ? -20.393 -9.446 19.442 1.00 72.69 124 ARG A N 1
ATOM 878 C CA . ARG A 1 124 ? -20.250 -10.904 19.588 1.00 72.69 124 ARG A CA 1
ATOM 879 C C . ARG A 1 124 ? -18.790 -11.360 19.629 1.00 72.69 124 ARG A C 1
ATOM 881 O O . ARG A 1 124 ? -18.483 -12.360 20.274 1.00 72.69 124 ARG A O 1
ATOM 888 N N . VAL A 1 125 ? -17.897 -10.630 18.960 1.00 73.25 125 VAL A N 1
ATOM 889 C CA . VAL A 1 125 ? -16.470 -10.971 18.825 1.00 73.25 125 VAL A CA 1
ATOM 890 C C . VAL A 1 125 ? -15.617 -10.285 19.903 1.00 73.25 125 VAL A C 1
ATOM 892 O O . VAL A 1 125 ? -14.657 -10.874 20.406 1.00 73.25 125 VAL A O 1
ATOM 895 N N . GLN A 1 126 ? -16.007 -9.083 20.339 1.00 78.06 126 GLN A N 1
ATOM 896 C CA . GLN A 1 126 ? -15.290 -8.268 21.326 1.00 78.06 126 GLN A CA 1
ATOM 897 C C . GLN A 1 126 ? -14.974 -8.991 22.655 1.00 78.06 126 GLN A C 1
ATOM 899 O O . GLN A 1 126 ? -13.848 -8.848 23.141 1.00 78.06 126 GLN A O 1
ATOM 904 N N . PRO A 1 127 ? -15.869 -9.808 23.255 1.00 82.38 127 PRO A N 1
ATOM 905 C CA . PRO A 1 127 ? -15.549 -10.538 24.484 1.00 82.38 127 PRO A CA 1
ATOM 906 C C . PRO A 1 127 ? -14.447 -11.587 24.279 1.00 82.38 127 PRO A C 1
ATOM 908 O O . PRO A 1 127 ? -13.602 -11.779 25.154 1.00 82.38 127 PRO A O 1
ATOM 911 N N . GLY A 1 128 ? -14.431 -12.244 23.113 1.00 78.88 128 GLY A N 1
ATOM 912 C CA . GLY A 1 128 ? -13.407 -13.220 22.739 1.00 78.88 128 GLY A CA 1
ATOM 913 C C . GLY A 1 128 ? -12.047 -12.560 22.532 1.00 78.88 128 GLY A C 1
ATOM 914 O O . GLY A 1 128 ? -11.052 -13.013 23.096 1.00 78.88 128 GLY A O 1
ATOM 915 N N . VAL A 1 129 ? -12.019 -11.432 21.819 1.00 82.50 129 VAL A N 1
ATOM 916 C CA . VAL A 1 129 ? -10.794 -10.643 21.611 1.00 82.50 129 VAL A CA 1
ATOM 917 C C . VAL A 1 129 ? -10.263 -10.077 22.928 1.00 82.50 129 VAL A C 1
ATOM 919 O O . VAL A 1 129 ? -9.071 -10.175 23.191 1.00 82.50 129 VAL A O 1
ATOM 922 N N . ARG A 1 130 ? -11.121 -9.575 23.825 1.00 83.38 130 ARG A N 1
ATOM 923 C CA . ARG A 1 130 ? -10.693 -9.092 25.152 1.00 83.38 130 ARG A CA 1
ATOM 924 C C . ARG A 1 130 ? -10.122 -10.188 26.049 1.00 83.38 130 ARG A C 1
ATOM 926 O O . ARG A 1 130 ? -9.230 -9.911 26.843 1.00 83.38 130 ARG A O 1
ATOM 933 N N . LYS A 1 131 ? -10.649 -11.411 25.954 1.00 85.38 131 LYS A N 1
ATOM 934 C CA . LYS A 1 131 ? -10.234 -12.530 26.809 1.00 85.38 131 LYS A CA 1
ATOM 935 C C . LYS A 1 131 ? -8.957 -13.215 26.316 1.00 85.38 131 LYS A C 1
ATOM 937 O O . LYS A 1 131 ? -8.157 -13.639 27.141 1.00 85.38 131 LYS A O 1
ATOM 942 N N . TRP A 1 132 ? -8.773 -13.333 25.001 1.00 82.00 132 TRP A N 1
ATOM 943 C CA . TRP A 1 132 ? -7.679 -14.112 24.401 1.00 82.00 132 TRP A CA 1
ATOM 944 C C . TRP A 1 132 ? -6.672 -13.260 23.612 1.00 82.00 132 TRP A C 1
ATOM 946 O O . TRP A 1 132 ? -5.644 -13.774 23.172 1.00 82.00 132 TRP A O 1
ATOM 956 N N . GLY A 1 133 ? -6.940 -11.962 23.444 1.00 83.31 133 GLY A N 1
ATOM 957 C CA . GLY A 1 133 ? -6.046 -11.008 22.791 1.00 83.31 133 GLY A CA 1
ATOM 958 C C . GLY A 1 133 ? -5.655 -11.449 21.383 1.00 83.31 133 GLY A C 1
ATOM 959 O O . GLY A 1 133 ? -6.504 -11.839 20.577 1.00 83.31 133 GLY A O 1
ATOM 960 N N . GLY A 1 134 ? -4.348 -11.434 21.109 1.00 78.56 134 GLY A N 1
ATOM 961 C CA . GLY A 1 134 ? -3.785 -11.816 19.812 1.00 78.56 134 GLY A CA 1
ATOM 962 C C . GLY A 1 134 ? -4.160 -13.227 19.346 1.00 78.56 134 GLY A C 1
ATOM 963 O O . GLY A 1 134 ? -4.294 -13.446 18.148 1.00 78.56 134 GLY A O 1
ATOM 964 N N . TRP A 1 135 ? -4.425 -14.171 20.257 1.00 81.75 135 TRP A N 1
ATOM 965 C CA . TRP A 1 135 ? -4.851 -15.526 19.883 1.00 81.75 135 TRP A CA 1
ATOM 966 C C . TRP A 1 135 ? -6.255 -15.564 19.276 1.00 81.75 135 TRP A C 1
ATOM 968 O O . TRP A 1 135 ? -6.495 -16.310 18.330 1.00 81.75 135 TRP A O 1
ATOM 978 N N . ALA A 1 136 ? -7.179 -14.739 19.778 1.00 79.75 136 ALA A N 1
ATOM 979 C CA . ALA A 1 136 ? -8.502 -14.611 19.169 1.00 79.75 136 ALA A CA 1
ATOM 980 C C . ALA A 1 136 ? -8.410 -13.979 17.777 1.00 79.75 136 ALA A C 1
ATOM 982 O O . ALA A 1 136 ? -9.080 -14.449 16.863 1.00 79.75 136 ALA A O 1
ATOM 983 N N . VAL A 1 137 ? -7.558 -12.962 17.612 1.00 76.12 137 VAL A N 1
ATOM 984 C CA . VAL A 1 137 ? -7.306 -12.318 16.313 1.00 76.12 137 VAL A CA 1
ATOM 985 C C . VAL A 1 137 ? -6.730 -13.327 15.316 1.00 76.12 137 VAL A C 1
ATOM 987 O O . VAL A 1 137 ? -7.229 -13.419 14.203 1.00 76.12 137 VAL A O 1
ATOM 990 N N . LEU A 1 138 ? -5.765 -14.154 15.731 1.00 79.25 138 LEU A N 1
ATOM 991 C CA . LEU A 1 138 ? -5.154 -15.192 14.893 1.00 79.25 138 LEU A CA 1
ATOM 992 C C . LEU A 1 138 ? -6.178 -16.224 14.385 1.00 79.25 138 LEU A C 1
ATOM 994 O O . LEU A 1 138 ? -6.198 -16.554 13.203 1.00 79.25 138 LEU A O 1
ATOM 998 N N . ILE A 1 139 ? -7.048 -16.721 15.268 1.00 79.81 139 ILE A N 1
ATOM 999 C CA . ILE A 1 139 ? -8.092 -17.693 14.901 1.00 79.81 139 ILE A CA 1
ATOM 1000 C C . ILE A 1 139 ? -9.126 -17.051 13.970 1.00 79.81 139 ILE A C 1
ATOM 1002 O O . ILE A 1 139 ? -9.570 -17.675 13.008 1.00 79.81 139 ILE A O 1
ATOM 1006 N N . LEU A 1 140 ? -9.499 -15.801 14.245 1.00 70.31 140 LEU A N 1
ATOM 1007 C CA . LEU A 1 140 ? -10.460 -15.060 13.438 1.00 70.31 140 LEU A CA 1
ATOM 1008 C C . LEU A 1 140 ? -9.893 -14.720 12.044 1.00 70.31 140 LEU A C 1
ATOM 1010 O O . LEU A 1 140 ? -10.663 -14.723 11.090 1.00 70.31 140 LEU A O 1
ATOM 1014 N N . ALA A 1 141 ? -8.573 -14.506 11.926 1.00 68.94 141 ALA A N 1
ATOM 1015 C CA . ALA A 1 141 ? -7.849 -14.304 10.664 1.00 68.94 141 ALA A CA 1
ATOM 1016 C C . ALA A 1 141 ? -7.774 -15.576 9.811 1.00 68.94 141 ALA A C 1
ATOM 1018 O O . ALA A 1 141 ? -7.797 -15.522 8.585 1.00 68.94 141 ALA A O 1
ATOM 1019 N N . ALA A 1 142 ? -7.644 -16.733 10.469 1.00 72.62 142 ALA A N 1
ATOM 1020 C CA . ALA A 1 142 ? -7.519 -18.029 9.807 1.00 72.62 142 ALA A CA 1
ATOM 1021 C C . ALA A 1 142 ? -8.831 -18.490 9.151 1.00 72.62 142 ALA A C 1
ATOM 1023 O O . ALA A 1 142 ? -8.816 -19.320 8.241 1.00 72.62 142 ALA A O 1
ATOM 1024 N N . ILE A 1 143 ? -9.968 -17.959 9.603 1.00 67.25 143 ILE A N 1
ATOM 1025 C CA . ILE A 1 143 ? -11.262 -18.154 8.957 1.00 67.25 143 ILE A CA 1
ATOM 1026 C C . ILE A 1 143 ? -11.391 -17.054 7.899 1.00 67.25 143 ILE A C 1
ATOM 1028 O O . ILE A 1 143 ? -11.409 -15.887 8.286 1.00 67.25 143 ILE A O 1
ATOM 1032 N N . PRO A 1 144 ? -11.502 -17.374 6.593 1.00 53.59 144 PRO A N 1
ATOM 1033 C CA . PRO A 1 144 ? -11.695 -16.366 5.556 1.00 53.59 144 PRO A CA 1
ATOM 1034 C C . PRO A 1 144 ? -13.033 -15.651 5.780 1.00 53.59 144 PRO A C 1
ATOM 1036 O O . PRO A 1 144 ? -14.102 -16.087 5.357 1.00 53.59 144 PRO A O 1
ATOM 1039 N N . ASN A 1 145 ? -12.949 -14.557 6.526 1.00 55.66 145 ASN A N 1
ATOM 1040 C CA . ASN A 1 145 ? -14.020 -13.673 6.924 1.00 55.66 145 ASN A CA 1
ATOM 1041 C C . ASN A 1 145 ? -13.784 -12.360 6.160 1.00 55.66 145 ASN A C 1
ATOM 1043 O O . ASN A 1 145 ? -12.822 -11.659 6.474 1.00 55.66 145 ASN A O 1
ATOM 1047 N N . PRO A 1 146 ? -14.645 -11.986 5.198 1.00 54.81 146 PRO A N 1
ATOM 1048 C CA . PRO A 1 146 ? -14.474 -10.767 4.403 1.00 54.81 146 PRO A CA 1
ATOM 1049 C C . PRO A 1 146 ? -14.500 -9.460 5.223 1.00 54.81 146 PRO A C 1
ATOM 1051 O O . PRO A 1 146 ? -14.223 -8.401 4.680 1.00 54.81 146 PRO A O 1
ATOM 1054 N N . PHE A 1 147 ? -14.818 -9.506 6.518 1.00 52.94 147 PHE A N 1
ATOM 1055 C CA . PHE A 1 147 ? -14.830 -8.363 7.436 1.00 52.94 147 PHE A CA 1
ATOM 1056 C C . PHE A 1 147 ? -13.594 -8.288 8.344 1.00 52.94 147 PHE A C 1
ATOM 1058 O O . PHE A 1 147 ? -13.525 -7.400 9.190 1.00 52.94 147 PHE A O 1
ATOM 1065 N N . PHE A 1 148 ? -12.639 -9.218 8.231 1.00 53.88 148 PHE A N 1
ATOM 1066 C CA . PHE A 1 148 ? -11.483 -9.271 9.131 1.00 53.88 148 PHE A CA 1
ATOM 1067 C C . PHE A 1 148 ? -10.562 -8.041 9.001 1.00 53.88 148 PHE A C 1
ATOM 1069 O O . PHE A 1 148 ? -10.044 -7.566 10.007 1.00 53.88 148 PHE A O 1
ATOM 1076 N N . ASP A 1 149 ? -10.483 -7.439 7.812 1.00 52.88 149 ASP A N 1
ATOM 1077 C CA . ASP A 1 149 ? -9.707 -6.210 7.560 1.00 52.88 149 ASP A CA 1
ATOM 1078 C C . ASP A 1 149 ? -10.305 -4.934 8.181 1.00 52.88 149 ASP A C 1
ATOM 1080 O O . ASP A 1 149 ? -9.673 -3.884 8.185 1.00 52.88 149 ASP A O 1
ATOM 1084 N N . LEU A 1 150 ? -11.516 -5.009 8.744 1.00 46.75 150 LEU A N 1
ATOM 1085 C CA . LEU A 1 150 ? -12.155 -3.903 9.470 1.00 46.75 150 LEU A CA 1
ATOM 1086 C C . LEU A 1 150 ? -11.862 -3.923 10.981 1.00 46.75 150 LEU A C 1
ATOM 1088 O O . LEU A 1 150 ? -12.341 -3.050 11.704 1.00 46.75 150 LEU A O 1
ATOM 1092 N N . ALA A 1 151 ? -11.148 -4.941 11.475 1.00 45.28 151 ALA A N 1
ATOM 1093 C CA . ALA A 1 151 ? -10.838 -5.116 12.896 1.00 45.28 151 ALA A CA 1
ATOM 1094 C C . ALA A 1 151 ? -9.454 -4.573 13.307 1.00 45.28 151 ALA A C 1
ATOM 1096 O O . ALA A 1 151 ? -9.121 -4.642 14.494 1.00 45.28 151 ALA A O 1
ATOM 1097 N N . GLY A 1 152 ? -8.667 -4.084 12.341 1.00 44.16 152 GLY A N 1
ATOM 1098 C CA . GLY A 1 152 ? -7.375 -3.419 12.543 1.00 44.16 152 GLY A CA 1
ATOM 1099 C C . GLY A 1 152 ? -7.504 -1.924 12.796 1.00 44.16 152 GLY A C 1
ATOM 1100 O O . GLY A 1 152 ? -8.348 -1.283 12.131 1.00 44.16 152 GLY A O 1
#

Foldseek 3Di:
DDDDPDDPPPDPPPPVVVVVVVVVLVVLLVVLVVLLVVLVVCLVVLVVLLVVQLLSLLSLLLSCLLDLPDNRVNVVSLVVSCVVDPVVSSCVSNVNSNVNSPVSLVSNLVSLLVVCVPDPVCVVLVVVCVVPPVVSLVVVVVPPDSCSSNVD

Solvent-accessible surface area (backbone atoms only — not comparable to full-atom values): 8594 Å² total; per-residue (Å²): 143,75,94,78,86,79,69,98,73,83,70,85,76,71,63,66,64,60,54,51,52,52,50,51,51,52,51,50,49,51,49,43,51,52,51,50,52,54,42,61,70,49,54,90,45,48,75,64,33,54,76,62,43,54,67,17,39,16,47,43,22,20,46,34,50,43,41,93,85,54,94,52,64,32,68,61,51,53,54,56,45,39,77,76,46,62,51,69,55,42,50,52,25,28,50,52,17,28,52,55,8,44,52,43,41,51,53,47,16,62,64,39,42,78,69,48,69,81,36,77,66,43,69,68,46,49,63,50,34,73,73,48,42,72,59,38,50,52,57,53,63,72,43,95,49,98,63,54,75,54,76,85

Secondary structure (DSSP, 8-state):
-------TT-----HHHHHHHHHHHHHHHHHHHHHHHHHHHHGGGHHHHHTT-HHHHHHHHHHHHH-SS----HHHHHHHHHTTS-HHHHHHHHHHHHHHHHHHHHHHHHHHHHHHTTSHHHHHHHHHHHHHTHHHHHHHHHS--TTGGG--

Mean predicted aligned error: 14.29 Å

pLDDT: mean 70.92, std 13.86, range [40.28, 96.5]